Protein AF-A0A949HKN1-F1 (afdb_monomer)

Foldseek 3Di:
DVLVVLLVCLVVLPVVSVVVLLVQLQDPDHDLSSLVSLLSNLALVNLVSLVVSCVPPPPCNPSSVSSNVSVD

Nearest PDB structures (foldseek):
  1oyz-assembly1_A  TM=8.926E-01  e=2.399E-02  Escherichia coli

Structure (mmCIF, N/CA/C/O backbone):
data_AF-A0A949HKN1-F1
#
_entry.id   AF-A0A949HKN1-F1
#
loop_
_atom_site.group_PDB
_atom_site.id
_atom_site.type_symbol
_atom_site.label_atom_id
_atom_site.label_alt_id
_atom_site.label_comp_id
_atom_site.label_asym_id
_atom_site.label_entity_id
_atom_site.label_seq_id
_atom_site.pdbx_PDB_ins_code
_atom_site.Cartn_x
_atom_site.Cartn_y
_atom_site.Cartn_z
_atom_site.occupancy
_atom_site.B_iso_or_equiv
_atom_site.auth_seq_id
_atom_site.auth_comp_id
_atom_site.auth_asym_id
_atom_site.auth_atom_id
_atom_site.pdbx_PDB_model_num
ATOM 1 N N . THR A 1 1 ? 12.776 -5.178 -9.538 1.00 83.25 1 THR A N 1
ATOM 2 C CA . THR A 1 1 ? 11.741 -6.148 -9.098 1.00 83.25 1 THR A CA 1
ATOM 3 C C . THR A 1 1 ? 10.346 -5.592 -9.397 1.00 83.25 1 THR A C 1
ATOM 5 O O . THR A 1 1 ? 10.243 -4.455 -9.846 1.00 83.25 1 THR A O 1
ATOM 8 N N . ARG A 1 2 ? 9.258 -6.375 -9.253 1.00 90.06 2 ARG A N 1
ATOM 9 C CA . ARG A 1 2 ? 7.884 -5.928 -9.613 1.00 90.06 2 ARG A CA 1
ATOM 10 C C . ARG A 1 2 ? 7.401 -4.736 -8.774 1.00 90.06 2 ARG A C 1
ATOM 12 O O . ARG A 1 2 ? 6.748 -3.843 -9.302 1.00 90.06 2 ARG A O 1
ATOM 19 N N . SER A 1 3 ? 7.770 -4.705 -7.500 1.00 92.75 3 SER A N 1
ATOM 20 C CA . SER A 1 3 ? 7.471 -3.618 -6.567 1.00 92.75 3 SER A CA 1
ATOM 21 C C . SER A 1 3 ? 8.175 -2.306 -6.937 1.00 92.75 3 SER A C 1
ATOM 23 O O . SER A 1 3 ? 7.537 -1.260 -7.000 1.00 92.75 3 SER A O 1
ATOM 25 N N . GLU A 1 4 ? 9.458 -2.358 -7.307 1.00 95.25 4 GLU A N 1
ATOM 26 C CA . GLU A 1 4 ? 10.188 -1.190 -7.836 1.00 95.25 4 GLU A CA 1
ATOM 27 C C . GLU A 1 4 ? 9.562 -0.654 -9.131 1.00 95.25 4 GLU A C 1
ATOM 29 O O . GLU A 1 4 ? 9.500 0.559 -9.346 1.00 95.25 4 GLU A O 1
ATOM 34 N N . ALA A 1 5 ? 9.066 -1.549 -9.994 1.00 96.06 5 ALA A N 1
ATOM 35 C CA . ALA A 1 5 ? 8.363 -1.153 -11.210 1.00 96.06 5 ALA A CA 1
ATOM 36 C C . ALA A 1 5 ? 7.056 -0.407 -10.890 1.00 96.06 5 ALA A C 1
ATOM 38 O O . ALA A 1 5 ? 6.791 0.619 -11.515 1.00 96.06 5 ALA A O 1
ATOM 39 N N . ALA A 1 6 ? 6.281 -0.862 -9.898 1.00 95.94 6 ALA A N 1
ATOM 40 C CA . ALA A 1 6 ? 5.066 -0.172 -9.458 1.00 95.94 6 ALA A CA 1
ATOM 41 C C . ALA A 1 6 ? 5.365 1.261 -8.979 1.00 95.94 6 ALA A C 1
ATOM 43 O O . ALA A 1 6 ? 4.729 2.209 -9.441 1.00 95.94 6 ALA A O 1
ATOM 44 N N . VAL A 1 7 ? 6.405 1.437 -8.157 1.00 97.75 7 VAL A N 1
ATOM 45 C CA . VAL A 1 7 ? 6.869 2.764 -7.713 1.00 97.75 7 VAL A CA 1
ATOM 46 C C . VAL A 1 7 ? 7.325 3.623 -8.896 1.00 97.75 7 VAL A C 1
ATOM 48 O O . VAL A 1 7 ? 6.996 4.807 -8.977 1.00 97.75 7 VAL A O 1
ATOM 51 N N . GLY A 1 8 ? 8.060 3.047 -9.850 1.00 97.56 8 GLY A N 1
ATOM 52 C CA . GLY A 1 8 ? 8.506 3.757 -11.051 1.00 97.56 8 GLY A CA 1
ATOM 53 C C . GLY A 1 8 ? 7.350 4.263 -11.923 1.00 97.56 8 GLY A C 1
ATOM 54 O O . GLY A 1 8 ? 7.408 5.387 -12.430 1.00 97.56 8 GLY A O 1
ATOM 55 N N . LEU A 1 9 ? 6.290 3.463 -12.076 1.00 97.12 9 LEU A N 1
ATOM 56 C CA . LEU A 1 9 ? 5.076 3.852 -12.802 1.00 97.12 9 LEU A CA 1
ATOM 57 C C . LEU A 1 9 ? 4.298 4.948 -12.060 1.00 97.12 9 LEU A C 1
ATOM 59 O O . LEU A 1 9 ? 3.882 5.920 -12.700 1.00 97.12 9 LEU A O 1
ATOM 63 N N . ALA A 1 10 ? 4.185 4.842 -10.732 1.00 97.31 10 ALA A N 1
ATOM 64 C CA . ALA A 1 10 ? 3.539 5.841 -9.881 1.00 97.31 10 ALA A CA 1
ATOM 65 C C . ALA A 1 10 ? 4.257 7.196 -9.943 1.00 97.31 10 ALA A C 1
ATOM 67 O O . ALA A 1 10 ? 3.636 8.219 -10.237 1.00 97.31 10 ALA A O 1
ATOM 68 N N . LYS A 1 11 ? 5.591 7.203 -9.807 1.00 97.38 11 LYS A N 1
ATOM 69 C CA . LYS A 1 11 ? 6.425 8.415 -9.937 1.00 97.38 11 LYS A CA 1
ATOM 70 C C . LYS A 1 11 ? 6.241 9.120 -11.282 1.00 97.38 11 LYS A C 1
ATOM 72 O O . LYS A 1 11 ? 6.260 10.345 -11.348 1.00 97.38 11 LYS A O 1
ATOM 77 N N . ARG A 1 12 ? 6.046 8.352 -12.357 1.00 97.62 12 ARG A N 1
ATOM 78 C CA . ARG A 1 12 ? 5.806 8.868 -13.717 1.00 97.62 12 ARG A CA 1
ATOM 79 C C . ARG A 1 12 ? 4.329 9.150 -14.011 1.00 97.62 12 ARG A C 1
ATOM 81 O O . ARG A 1 12 ? 4.012 9.550 -15.128 1.00 97.62 12 ARG A O 1
ATOM 88 N N . ARG A 1 13 ? 3.433 8.941 -13.038 1.00 95.25 13 ARG A N 1
ATOM 89 C CA . ARG A 1 13 ? 1.973 9.106 -13.153 1.00 95.25 13 ARG A CA 1
ATOM 90 C C . ARG A 1 13 ? 1.357 8.325 -14.319 1.00 95.25 13 ARG A C 1
ATOM 92 O O . ARG A 1 13 ? 0.387 8.767 -14.936 1.00 95.25 13 ARG A O 1
ATOM 99 N N . ILE A 1 14 ? 1.905 7.149 -14.626 1.00 97.69 14 ILE A N 1
ATOM 100 C CA . ILE A 1 14 ? 1.400 6.302 -15.710 1.00 97.69 14 ILE A CA 1
ATOM 101 C C . ILE A 1 14 ? 0.097 5.648 -15.252 1.00 97.69 14 ILE A C 1
ATOM 103 O O . ILE A 1 14 ? 0.120 4.695 -14.482 1.00 97.69 14 ILE A O 1
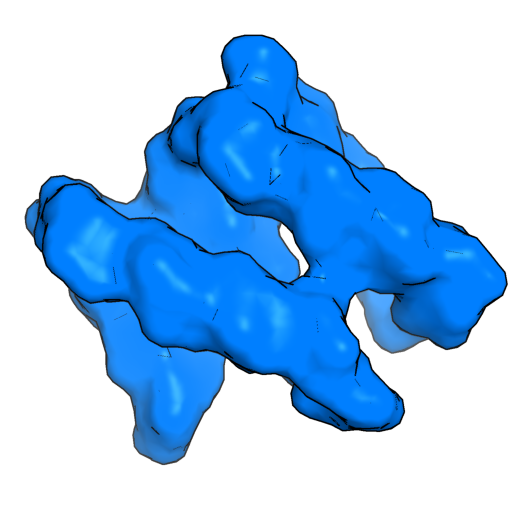ATOM 107 N N . GLN A 1 15 ? -1.042 6.143 -15.732 1.00 95.44 15 GLN A N 1
ATOM 108 C CA . GLN A 1 15 ? -2.377 5.697 -15.302 1.00 95.44 15 GLN A CA 1
ATOM 109 C C . GLN A 1 15 ? -2.623 4.195 -15.507 1.00 95.44 15 GLN A C 1
ATOM 111 O O . GLN A 1 15 ? -3.290 3.559 -14.696 1.00 95.44 15 GLN A O 1
ATOM 116 N N . ALA A 1 16 ? -2.022 3.607 -16.546 1.00 95.75 16 ALA A N 1
ATOM 117 C CA . ALA A 1 16 ? -2.099 2.171 -16.811 1.00 95.75 16 ALA A CA 1
ATOM 118 C C . ALA A 1 16 ? -1.464 1.302 -15.703 1.00 95.75 16 ALA A C 1
ATOM 120 O O . ALA A 1 16 ? -1.717 0.104 -15.659 1.00 95.75 16 ALA A O 1
ATOM 121 N N . GLY A 1 17 ? -0.655 1.883 -14.809 1.00 96.88 17 GLY A N 1
ATOM 122 C CA . GLY A 1 17 ? -0.063 1.178 -13.670 1.00 96.88 17 GLY A CA 1
ATOM 123 C C . GLY A 1 17 ? -1.000 0.992 -12.472 1.00 96.88 17 GLY A C 1
ATOM 124 O O . GLY A 1 17 ? -0.659 0.227 -11.575 1.00 96.88 17 GLY A O 1
ATOM 125 N N . ILE A 1 18 ? -2.179 1.623 -12.462 1.00 97.44 18 ILE A N 1
ATOM 126 C CA . ILE A 1 18 ? -3.130 1.523 -11.343 1.00 97.44 18 ILE A CA 1
ATOM 127 C C . ILE A 1 18 ? -3.812 0.152 -11.306 1.00 97.44 18 ILE A C 1
ATOM 129 O O . ILE A 1 18 ? -3.897 -0.446 -10.240 1.00 97.44 18 ILE A O 1
ATOM 133 N N . GLU A 1 19 ? -4.231 -0.386 -12.453 1.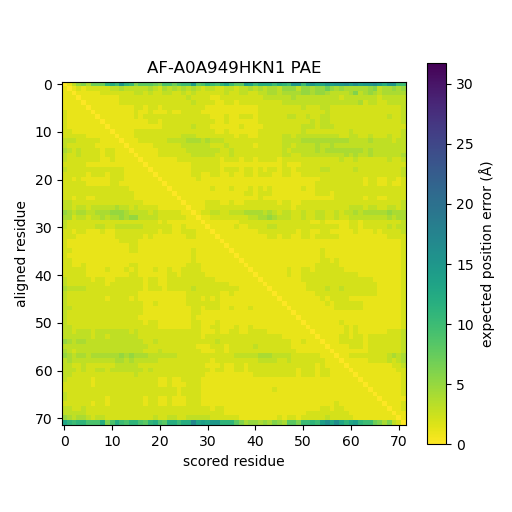00 97.06 19 GLU A N 1
ATOM 134 C CA . GLU A 1 19 ? -4.910 -1.691 -12.499 1.00 97.06 19 GLU A CA 1
ATOM 135 C C . GLU A 1 19 ? -4.006 -2.842 -12.016 1.00 97.06 19 GLU A C 1
ATOM 137 O O . GLU A 1 19 ? -4.415 -3.600 -11.134 1.00 97.06 19 GLU A O 1
ATOM 142 N N . PRO A 1 20 ? -2.740 -2.954 -12.477 1.00 97.06 20 PRO A N 1
ATOM 143 C CA . PRO A 1 20 ? -1.817 -3.938 -11.920 1.00 97.06 20 PRO A CA 1
ATOM 144 C C . PRO A 1 20 ? -1.543 -3.718 -10.430 1.00 97.06 20 PRO A C 1
ATOM 146 O O . PRO A 1 20 ? -1.359 -4.685 -9.697 1.00 97.06 20 PRO A O 1
ATOM 149 N N . LEU A 1 21 ? -1.508 -2.462 -9.972 1.00 98.12 21 LEU A N 1
ATOM 150 C CA . LEU A 1 21 ? -1.272 -2.148 -8.566 1.00 98.12 21 LEU A CA 1
ATOM 151 C C . LEU A 1 21 ? -2.411 -2.635 -7.665 1.00 98.12 21 LEU A C 1
ATOM 153 O O . LEU A 1 21 ? -2.130 -3.198 -6.611 1.00 98.12 21 LEU A O 1
ATOM 157 N N . ILE A 1 22 ? -3.668 -2.496 -8.097 1.00 98.44 22 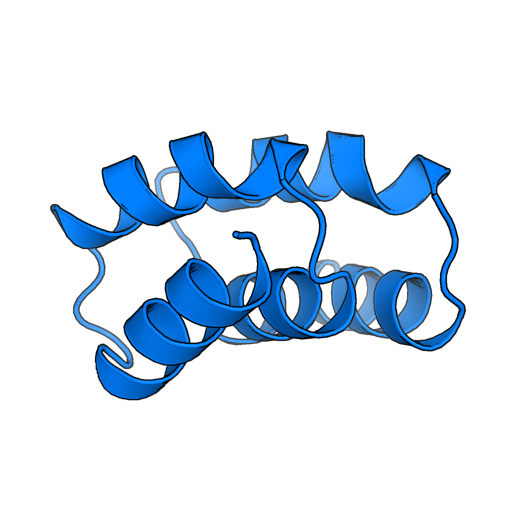ILE A N 1
ATOM 158 C CA . ILE A 1 22 ? -4.826 -3.060 -7.386 1.00 98.44 22 ILE A CA 1
ATOM 159 C C . ILE A 1 22 ? -4.652 -4.574 -7.211 1.00 98.44 22 ILE A C 1
ATOM 161 O O . ILE A 1 22 ? -4.767 -5.072 -6.094 1.00 98.44 22 ILE A O 1
ATOM 165 N N . ALA A 1 23 ? -4.292 -5.289 -8.282 1.00 97.44 23 ALA A N 1
ATOM 166 C CA . ALA A 1 23 ? -4.078 -6.735 -8.220 1.00 97.44 23 ALA A CA 1
ATOM 167 C C . ALA A 1 23 ? -2.950 -7.128 -7.248 1.00 97.44 23 ALA A C 1
ATOM 169 O O . ALA A 1 23 ? -3.055 -8.143 -6.562 1.00 97.44 23 ALA A O 1
ATOM 170 N N . TYR A 1 24 ? -1.885 -6.324 -7.150 1.00 97.38 24 TYR A N 1
ATOM 171 C CA . TYR A 1 24 ? -0.824 -6.564 -6.167 1.00 97.38 24 TYR A CA 1
ATOM 172 C C . TYR A 1 24 ? -1.291 -6.316 -4.729 1.00 97.38 24 TYR A C 1
ATOM 174 O O . TYR A 1 24 ? -1.001 -7.139 -3.864 1.00 97.38 24 TYR A O 1
ATOM 182 N N . LEU A 1 25 ? -2.035 -5.235 -4.472 1.00 97.94 25 LEU A N 1
ATOM 183 C CA . LEU A 1 25 ? -2.569 -4.913 -3.140 1.00 97.94 25 LEU A CA 1
ATOM 184 C C . LEU A 1 25 ? -3.591 -5.945 -2.633 1.00 97.94 25 LEU A C 1
ATOM 186 O O . LEU A 1 25 ? -3.788 -6.063 -1.430 1.00 97.94 25 LEU A O 1
ATOM 190 N N . GLN A 1 26 ? -4.228 -6.689 -3.539 1.00 97.00 26 GLN A N 1
ATOM 191 C CA . GLN A 1 26 ? -5.179 -7.761 -3.223 1.00 97.00 26 GLN A CA 1
ATOM 192 C C . GLN A 1 26 ? -4.532 -9.145 -3.081 1.00 97.00 26 GLN A C 1
ATOM 194 O O . GLN A 1 26 ? -5.237 -10.125 -2.852 1.00 97.00 26 GLN A O 1
ATOM 199 N N . SER A 1 27 ? -3.216 -9.256 -3.266 1.00 95.88 27 SER A N 1
ATOM 200 C CA . SER A 1 27 ? -2.521 -10.536 -3.137 1.00 95.88 27 SER A CA 1
ATOM 201 C C . SER A 1 27 ? -2.250 -10.901 -1.676 1.00 95.88 27 SER A C 1
ATOM 203 O O . SER A 1 27 ? -2.195 -10.033 -0.807 1.00 95.88 27 SER A O 1
ATOM 205 N N . ASP A 1 28 ? -1.990 -12.184 -1.419 1.00 94.25 28 ASP A N 1
ATOM 206 C CA . ASP A 1 28 ? -1.703 -12.710 -0.074 1.00 94.25 28 ASP A CA 1
ATOM 207 C C . ASP A 1 28 ? -0.356 -12.225 0.503 1.00 94.25 28 ASP A C 1
ATOM 209 O O . ASP A 1 28 ? -0.013 -12.522 1.646 1.00 94.25 28 ASP A O 1
ATOM 213 N N . HIS A 1 29 ? 0.449 -11.510 -0.291 1.00 94.19 29 HIS A N 1
ATOM 214 C CA . HIS A 1 29 ? 1.727 -10.963 0.139 1.00 94.19 29 HIS A CA 1
ATOM 215 C C . HIS A 1 29 ? 1.975 -9.581 -0.466 1.00 94.19 29 HIS A C 1
ATOM 217 O O . HIS A 1 29 ? 2.262 -9.439 -1.657 1.00 94.19 29 HIS A O 1
ATOM 223 N N . VAL A 1 30 ? 1.942 -8.560 0.388 1.00 97.56 30 VAL A N 1
ATOM 224 C CA . VAL A 1 30 ? 2.139 -7.163 -0.003 1.00 97.56 30 VAL A CA 1
ATOM 225 C C . VAL A 1 30 ? 3.373 -6.607 0.694 1.00 97.56 30 VAL A C 1
ATOM 227 O O . VAL A 1 30 ? 3.476 -6.624 1.916 1.00 97.56 30 VAL A O 1
ATOM 230 N N . GLY A 1 31 ? 4.325 -6.107 -0.092 1.00 97.06 31 GLY A N 1
ATOM 231 C CA . GLY A 1 31 ? 5.463 -5.340 0.415 1.00 97.06 31 GLY A CA 1
ATOM 232 C C . GLY A 1 31 ? 5.174 -3.839 0.442 1.00 97.06 31 GLY A C 1
ATOM 233 O O . GLY A 1 31 ? 4.360 -3.349 -0.344 1.00 97.06 31 GLY A O 1
ATOM 234 N N . GLU A 1 32 ? 5.901 -3.105 1.286 1.00 98.44 32 GLU A N 1
ATOM 235 C CA . GLU A 1 32 ? 5.745 -1.654 1.502 1.00 98.44 32 GLU A CA 1
ATOM 236 C C . GLU A 1 32 ? 5.704 -0.845 0.201 1.00 98.44 32 GLU A C 1
ATOM 238 O O . GLU A 1 32 ? 4.844 0.008 0.026 1.00 98.44 32 GLU A O 1
ATOM 243 N N . LEU A 1 33 ? 6.557 -1.176 -0.771 1.00 98.38 33 LEU A N 1
ATOM 244 C CA . LEU A 1 33 ? 6.647 -0.463 -2.050 1.00 98.38 33 LEU A CA 1
ATOM 245 C C . LEU A 1 33 ? 5.337 -0.445 -2.863 1.00 98.38 33 LEU A C 1
ATOM 247 O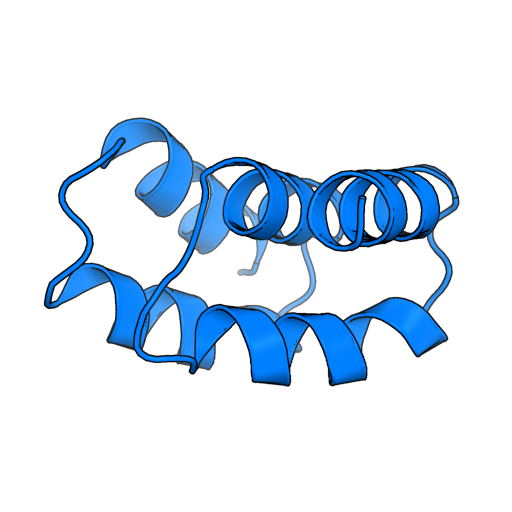 O . LEU A 1 33 ? 5.122 0.478 -3.648 1.00 98.38 33 LEU A O 1
ATOM 251 N N . PHE A 1 34 ? 4.455 -1.440 -2.718 1.00 98.50 34 PHE A N 1
ATOM 252 C CA . PHE A 1 34 ? 3.134 -1.381 -3.359 1.00 98.50 34 PHE A CA 1
ATOM 253 C C . PHE A 1 34 ? 2.216 -0.377 -2.649 1.00 98.50 34 PHE A C 1
ATOM 2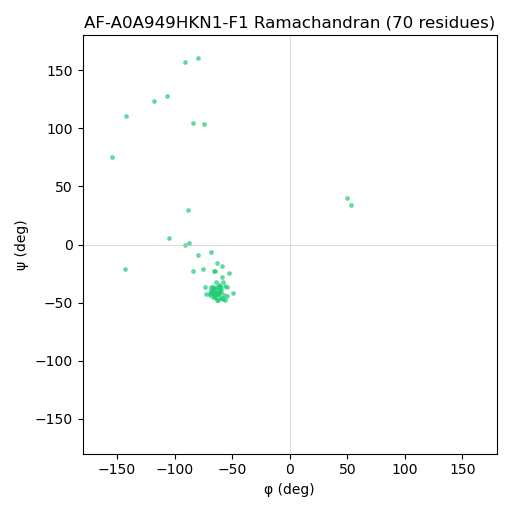55 O O . PHE A 1 34 ? 1.475 0.350 -3.309 1.00 98.50 34 PHE A O 1
ATOM 262 N N . VAL A 1 35 ? 2.310 -0.276 -1.323 1.00 98.62 35 VAL A N 1
ATOM 263 C CA . VAL A 1 35 ? 1.575 0.716 -0.526 1.00 98.62 35 VAL A CA 1
ATOM 264 C C . VAL A 1 35 ? 2.118 2.127 -0.789 1.00 98.62 35 VAL A C 1
ATOM 266 O O . VAL A 1 35 ? 1.336 3.046 -1.033 1.00 98.62 35 VAL A O 1
ATOM 269 N N . GLU A 1 36 ? 3.443 2.291 -0.882 1.00 98.69 36 GLU A N 1
ATOM 270 C CA . GLU A 1 36 ? 4.082 3.544 -1.313 1.00 98.69 36 GLU A CA 1
ATOM 271 C C . GLU A 1 36 ? 3.621 3.961 -2.713 1.00 98.69 36 GLU A C 1
ATOM 273 O O . GLU A 1 36 ? 3.258 5.115 -2.942 1.00 98.69 36 GLU A O 1
ATOM 278 N N . ALA A 1 37 ? 3.605 3.026 -3.670 1.00 98.56 37 ALA A N 1
ATOM 279 C CA . ALA A 1 37 ? 3.124 3.311 -5.0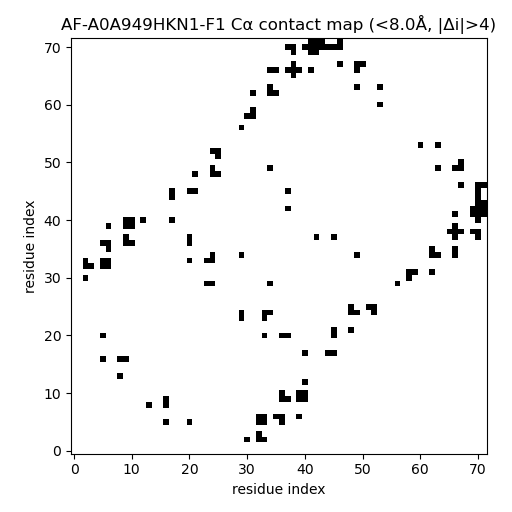17 1.00 98.56 37 ALA A CA 1
ATOM 280 C C . ALA A 1 37 ? 1.659 3.776 -4.999 1.00 98.56 37 ALA A C 1
ATOM 282 O O . ALA A 1 37 ? 1.301 4.691 -5.744 1.00 98.56 37 ALA A O 1
ATOM 283 N N . ALA A 1 38 ? 0.824 3.193 -4.133 1.00 98.50 38 ALA A N 1
ATOM 284 C CA . ALA A 1 38 ? -0.574 3.583 -4.002 1.00 98.50 38 ALA A CA 1
ATOM 285 C C . ALA A 1 38 ? -0.720 5.007 -3.452 1.00 98.50 38 ALA A C 1
ATOM 287 O O . ALA A 1 38 ? -1.440 5.820 -4.035 1.00 98.50 38 ALA A O 1
ATOM 288 N N . GLN A 1 39 ? 0.041 5.336 -2.405 1.00 98.56 39 GLN A N 1
ATOM 289 C CA . GLN A 1 39 ? 0.129 6.691 -1.860 1.00 98.56 39 GLN A CA 1
ATOM 290 C C . GLN A 1 39 ? 0.572 7.708 -2.925 1.00 98.56 39 GLN A C 1
ATOM 292 O O . GLN A 1 39 ? -0.011 8.784 -3.030 1.00 98.56 39 GLN A O 1
ATOM 297 N N . MET A 1 40 ? 1.575 7.365 -3.743 1.00 98.31 40 MET A N 1
ATOM 298 C CA . MET A 1 40 ? 2.080 8.236 -4.815 1.00 98.31 40 MET A CA 1
ATOM 299 C C . MET A 1 40 ? 1.051 8.482 -5.921 1.00 98.31 40 MET A C 1
ATOM 301 O O . MET A 1 40 ? 1.003 9.582 -6.475 1.00 98.31 40 MET A O 1
ATOM 305 N N . TYR A 1 41 ? 0.253 7.467 -6.269 1.00 98.00 41 TYR A N 1
ATOM 306 C CA . TYR A 1 41 ? -0.840 7.637 -7.225 1.00 98.00 41 TYR A CA 1
ATOM 307 C C . TYR A 1 41 ? -1.961 8.511 -6.665 1.00 98.00 41 TYR A C 1
ATOM 309 O O . TYR A 1 41 ? -2.534 9.278 -7.439 1.00 98.00 41 TYR A O 1
ATOM 317 N N . ALA A 1 42 ? -2.258 8.397 -5.362 1.00 97.81 42 ALA A N 1
ATOM 318 C CA . ALA A 1 42 ? -3.331 9.133 -4.690 1.00 97.81 42 ALA A CA 1
ATOM 319 C C . ALA A 1 42 ? -4.673 9.032 -5.450 1.00 97.81 42 ALA A C 1
ATOM 321 O O . ALA A 1 42 ? -5.398 10.010 -5.622 1.00 97.81 42 ALA A O 1
ATOM 322 N N . ASP A 1 43 ? -4.979 7.840 -5.976 1.00 98.06 43 ASP A N 1
ATOM 323 C CA . ASP A 1 43 ? -6.149 7.599 -6.822 1.00 98.06 43 ASP A CA 1
ATOM 324 C C . ASP A 1 43 ? -7.219 6.824 -6.050 1.00 98.06 43 ASP A C 1
ATOM 326 O O . ASP A 1 43 ? -6.970 5.737 -5.525 1.00 98.06 43 ASP A O 1
ATOM 330 N N . ARG A 1 44 ? -8.447 7.351 -6.046 1.00 97.62 44 ARG A N 1
ATOM 331 C CA . ARG A 1 44 ? -9.607 6.762 -5.357 1.00 97.62 44 ARG A CA 1
ATOM 332 C C . ARG A 1 44 ? -9.881 5.293 -5.692 1.00 97.62 44 ARG A C 1
ATOM 334 O O . ARG A 1 44 ? -10.488 4.592 -4.886 1.00 97.62 44 ARG A O 1
ATOM 341 N N . ARG A 1 45 ? -9.452 4.805 -6.864 1.00 97.88 45 ARG A N 1
ATOM 342 C CA . ARG A 1 45 ? -9.612 3.395 -7.267 1.00 97.88 45 ARG A CA 1
ATOM 343 C C . ARG A 1 45 ? -8.813 2.429 -6.393 1.00 97.88 45 ARG A C 1
ATOM 345 O O . ARG A 1 45 ? -9.172 1.261 -6.319 1.00 97.88 45 ARG A O 1
ATOM 352 N N . LEU A 1 46 ? -7.761 2.901 -5.724 1.00 98.31 46 LEU A N 1
ATOM 353 C CA . LEU A 1 46 ? -6.894 2.082 -4.869 1.00 98.31 46 LEU A CA 1
ATOM 354 C C . LEU A 1 46 ? -7.453 1.912 -3.452 1.00 98.31 46 LEU A C 1
ATOM 356 O O . LEU A 1 46 ? -7.129 0.938 -2.773 1.00 98.31 46 LEU A O 1
ATOM 360 N N . LYS A 1 47 ? -8.321 2.831 -3.011 1.00 98.06 47 LYS A N 1
ATOM 361 C CA . LYS A 1 47 ? -8.848 2.874 -1.642 1.00 98.06 47 LYS A CA 1
ATOM 362 C C . LYS A 1 47 ? -9.511 1.565 -1.189 1.00 98.06 47 LYS A C 1
ATOM 364 O O . LYS A 1 47 ? -9.190 1.132 -0.087 1.00 98.06 47 LYS A O 1
ATOM 369 N N . PRO A 1 48 ? -10.361 0.886 -1.988 1.00 98.31 48 PRO A N 1
ATOM 370 C CA . PRO A 1 48 ? -10.956 -0.380 -1.560 1.00 98.31 48 PRO A CA 1
ATOM 371 C C . PRO A 1 48 ? -9.912 -1.462 -1.258 1.00 98.31 48 PRO A C 1
ATOM 373 O O . PRO A 1 48 ? -10.026 -2.155 -0.254 1.00 98.31 48 PRO A O 1
ATOM 376 N N . ALA A 1 49 ? -8.865 -1.571 -2.084 1.00 98.06 49 ALA A N 1
ATOM 377 C CA . ALA A 1 49 ? -7.804 -2.553 -1.870 1.00 98.06 49 ALA A CA 1
ATOM 378 C C . ALA A 1 49 ? -6.971 -2.228 -0.620 1.00 98.06 49 ALA A C 1
ATOM 380 O O . ALA A 1 49 ? -6.641 -3.130 0.142 1.00 98.06 49 ALA A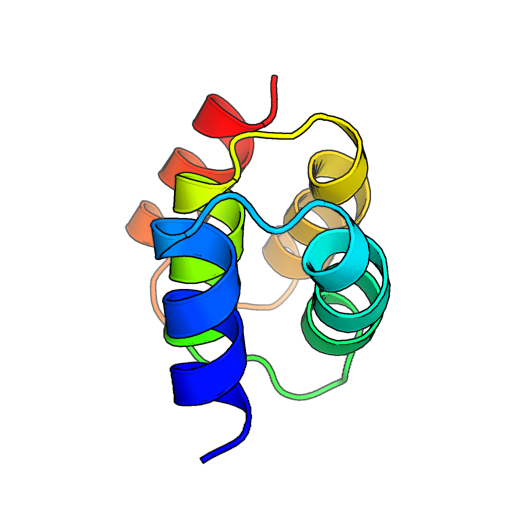 O 1
ATOM 381 N N . LEU A 1 50 ? -6.688 -0.945 -0.369 1.00 98.38 50 LEU A N 1
ATOM 382 C CA . LEU A 1 50 ? -5.972 -0.506 0.834 1.00 98.38 50 LEU A CA 1
ATOM 383 C C . LEU A 1 50 ? -6.782 -0.738 2.123 1.00 98.38 50 LEU A C 1
ATOM 385 O O . LEU A 1 50 ? -6.211 -1.115 3.141 1.00 98.38 50 LEU A O 1
ATOM 389 N N . LEU A 1 51 ? -8.107 -0.558 2.084 1.00 98.19 51 LEU A N 1
ATOM 390 C CA . LEU A 1 51 ? -8.975 -0.845 3.233 1.00 98.19 51 LEU A CA 1
ATOM 391 C C . LEU A 1 51 ? -9.040 -2.345 3.550 1.00 98.19 51 LEU A C 1
ATOM 393 O O . LEU A 1 51 ? -9.001 -2.716 4.720 1.00 98.19 51 LEU A O 1
ATOM 397 N N . GLU A 1 52 ? -9.099 -3.216 2.537 1.00 97.88 52 GLU A N 1
ATOM 398 C CA . GLU A 1 52 ? -9.014 -4.665 2.778 1.00 97.88 52 GLU A CA 1
ATOM 399 C C . GLU A 1 52 ? -7.633 -5.072 3.302 1.00 97.88 52 GLU A C 1
ATOM 401 O O . GLU A 1 52 ? -7.537 -5.905 4.205 1.00 97.88 52 GLU A O 1
ATOM 406 N N . LEU A 1 53 ? -6.569 -4.441 2.796 1.00 97.31 53 LEU A N 1
ATOM 407 C CA . LEU A 1 53 ? -5.201 -4.663 3.257 1.00 97.31 53 LEU A CA 1
ATOM 408 C C . LEU A 1 53 ? -5.029 -4.323 4.750 1.00 97.31 53 LEU A C 1
ATOM 410 O O . LEU A 1 53 ? -4.362 -5.062 5.474 1.00 97.31 53 LEU A O 1
ATOM 414 N N . GLN A 1 54 ? -5.706 -3.276 5.241 1.00 97.19 54 GLN A N 1
ATOM 415 C CA . GLN A 1 54 ? -5.664 -2.830 6.648 1.00 97.19 54 GLN A CA 1
ATOM 416 C C . GLN A 1 54 ? -6.109 -3.905 7.648 1.00 97.19 54 GLN A C 1
ATOM 418 O O . GLN A 1 54 ? -5.796 -3.828 8.833 1.00 97.19 54 GLN A O 1
ATOM 423 N N . ARG A 1 55 ? -6.824 -4.936 7.190 1.00 96.75 55 ARG A N 1
ATOM 424 C CA . ARG A 1 55 ? -7.350 -5.997 8.056 1.00 96.75 55 ARG A CA 1
ATOM 425 C C . ARG A 1 55 ? -6.288 -6.991 8.517 1.00 96.75 55 ARG A C 1
ATOM 427 O O . ARG A 1 55 ? -6.535 -7.709 9.482 1.00 96.75 55 ARG A O 1
ATOM 434 N N . TRP A 1 56 ? -5.163 -7.082 7.811 1.00 97.00 56 TRP A N 1
ATOM 435 C CA . TRP A 1 56 ? -4.152 -8.115 8.055 1.00 97.00 56 TRP A CA 1
ATOM 436 C C . TRP A 1 56 ? -2.709 -7.638 7.893 1.00 97.00 56 TRP A C 1
ATOM 438 O O . TRP A 1 56 ? -1.808 -8.288 8.412 1.00 97.00 56 TRP A O 1
ATOM 448 N N . TRP A 1 57 ? -2.470 -6.541 7.174 1.00 97.75 57 TRP A N 1
ATOM 449 C CA . TRP A 1 57 ? -1.122 -6.065 6.893 1.00 97.75 57 TRP A CA 1
ATOM 450 C C . TRP A 1 57 ? -0.576 -5.222 8.047 1.00 97.75 57 TRP A C 1
ATOM 452 O O . TRP A 1 57 ? -0.953 -4.065 8.226 1.00 97.75 57 TRP A O 1
ATOM 462 N N . ASP A 1 58 ? 0.329 -5.813 8.821 1.00 95.94 58 ASP A N 1
ATOM 463 C CA . ASP A 1 58 ? 0.934 -5.246 10.032 1.00 95.94 58 ASP A CA 1
ATOM 464 C C . ASP A 1 58 ? 2.382 -4.767 9.833 1.00 95.94 58 ASP A C 1
ATOM 466 O O . ASP A 1 58 ? 3.034 -4.343 10.784 1.00 95.94 58 ASP A O 1
ATOM 470 N N . VAL A 1 59 ? 2.884 -4.803 8.595 1.00 97.44 59 VAL A N 1
ATOM 471 C CA . VAL A 1 59 ? 4.286 -4.494 8.272 1.00 97.44 59 VAL A CA 1
ATOM 472 C C . VAL A 1 59 ? 4.633 -3.030 8.561 1.00 97.44 59 VAL A C 1
ATOM 474 O O . VAL A 1 59 ? 5.688 -2.764 9.131 1.00 97.44 59 VAL A O 1
ATOM 477 N N . ASN A 1 60 ? 3.769 -2.084 8.169 1.00 98.38 60 ASN A N 1
ATOM 478 C CA . ASN A 1 60 ? 3.984 -0.647 8.383 1.00 98.38 60 ASN A CA 1
ATOM 479 C C . ASN A 1 60 ? 2.646 0.127 8.432 1.00 98.38 60 ASN A C 1
ATOM 481 O O . ASN A 1 60 ? 2.266 0.778 7.454 1.00 98.38 60 ASN A O 1
ATOM 485 N N . PRO A 1 61 ? 1.887 0.032 9.538 1.00 97.56 61 PRO A N 1
ATOM 486 C CA . PRO A 1 61 ? 0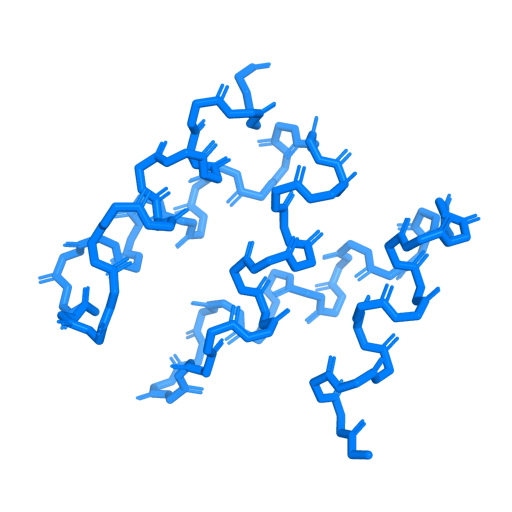.542 0.605 9.644 1.00 97.56 61 PRO A CA 1
ATOM 487 C C . PRO A 1 61 ? 0.476 2.101 9.307 1.00 97.56 61 PRO A C 1
ATOM 489 O O . PRO A 1 61 ? -0.464 2.545 8.646 1.00 97.56 61 PRO A O 1
ATOM 492 N N . GLU A 1 62 ? 1.503 2.872 9.677 1.00 98.38 62 GLU A N 1
ATOM 493 C CA . GLU A 1 62 ? 1.577 4.306 9.398 1.00 98.38 62 GLU A CA 1
ATOM 494 C C . GLU A 1 62 ? 1.607 4.604 7.895 1.00 98.38 62 GLU A C 1
ATOM 496 O O . GLU A 1 62 ? 0.923 5.520 7.429 1.00 98.38 62 GLU A O 1
ATOM 501 N N . LEU A 1 63 ? 2.376 3.834 7.118 1.00 98.62 63 LEU A N 1
ATOM 502 C CA . LEU A 1 63 ? 2.416 3.972 5.661 1.00 98.62 63 LEU A CA 1
ATOM 503 C C . LEU A 1 63 ? 1.052 3.652 5.036 1.00 98.62 63 LEU A C 1
ATOM 505 O O . LEU A 1 63 ? 0.606 4.359 4.126 1.00 98.62 63 LEU A O 1
ATOM 509 N N . LEU A 1 64 ? 0.375 2.610 5.525 1.00 98.50 64 LEU A N 1
ATOM 510 C CA . LEU A 1 64 ? -0.938 2.223 5.016 1.00 98.50 64 LEU A CA 1
ATOM 511 C C . LEU A 1 64 ? -1.998 3.289 5.294 1.00 98.50 64 LEU A C 1
ATOM 513 O O . LEU A 1 64 ? -2.731 3.669 4.378 1.00 98.50 64 LEU A O 1
ATOM 517 N N . ASP A 1 65 ? -2.038 3.832 6.508 1.00 98.38 65 ASP A N 1
ATOM 518 C CA . ASP A 1 65 ? -2.977 4.897 6.863 1.00 98.38 65 ASP A CA 1
ATOM 519 C C . ASP A 1 65 ? -2.754 6.153 6.009 1.00 98.38 65 ASP A C 1
ATOM 521 O O . ASP A 1 65 ? -3.711 6.753 5.505 1.00 98.38 65 ASP A O 1
ATOM 525 N N . GLN A 1 66 ? -1.493 6.522 5.759 1.00 98.56 66 GLN A N 1
ATOM 526 C CA . GLN A 1 66 ? -1.178 7.638 4.866 1.00 98.56 66 GLN A CA 1
ATOM 527 C C . GLN A 1 66 ? -1.593 7.360 3.413 1.00 98.56 66 GLN A C 1
ATOM 529 O O . GLN A 1 66 ? -2.078 8.269 2.732 1.00 98.56 66 GLN A O 1
ATOM 534 N N . ALA A 1 67 ? -1.425 6.129 2.923 1.00 98.44 67 ALA A N 1
ATOM 535 C CA . ALA A 1 67 ? -1.860 5.739 1.583 1.00 98.44 67 ALA A CA 1
ATOM 536 C C . ALA A 1 67 ? -3.391 5.790 1.442 1.00 98.44 67 ALA A C 1
ATOM 538 O O . ALA A 1 67 ? -3.900 6.314 0.447 1.00 98.44 67 ALA A O 1
ATOM 539 N N . ILE A 1 68 ? -4.127 5.307 2.451 1.00 98.44 68 ILE A N 1
ATOM 540 C CA . ILE A 1 68 ? -5.597 5.371 2.504 1.00 98.44 68 ILE A CA 1
ATOM 541 C C . ILE A 1 68 ? -6.066 6.828 2.486 1.00 98.44 68 ILE A C 1
ATOM 543 O O . ILE A 1 68 ? -6.975 7.170 1.725 1.00 98.44 68 ILE A O 1
ATOM 547 N N . ALA A 1 69 ? -5.437 7.689 3.292 1.00 98.25 69 ALA A N 1
ATOM 548 C CA . ALA A 1 69 ? -5.763 9.110 3.348 1.00 98.25 69 ALA A CA 1
ATOM 549 C C . ALA A 1 69 ? -5.510 9.812 2.003 1.00 98.25 69 ALA A C 1
ATOM 551 O O . ALA A 1 69 ? -6.362 10.580 1.549 1.00 98.25 69 ALA A O 1
ATOM 552 N N . ALA A 1 70 ? -4.388 9.508 1.339 1.00 97.94 70 ALA A N 1
ATOM 553 C CA . ALA A 1 70 ? -4.038 10.075 0.036 1.00 97.94 70 ALA A CA 1
ATOM 554 C C . ALA A 1 70 ? -5.023 9.681 -1.080 1.00 97.94 70 ALA A C 1
ATOM 556 O O . ALA A 1 70 ? -5.269 10.478 -1.980 1.00 97.94 70 ALA A O 1
ATOM 557 N N . CYS A 1 71 ? -5.616 8.486 -1.019 1.00 96.88 71 CYS A N 1
ATOM 558 C CA . CYS A 1 71 ? -6.545 7.974 -2.036 1.00 96.88 71 CYS A CA 1
ATOM 559 C C . CYS A 1 71 ? -8.018 8.369 -1.786 1.00 96.88 71 CYS A C 1
ATOM 561 O O . CYS A 1 71 ? -8.920 7.597 -2.124 1.00 96.88 71 CYS A O 1
ATOM 563 N N . SER A 1 72 ? -8.278 9.518 -1.148 1.00 79.94 72 SER A N 1
ATOM 564 C CA . SER A 1 72 ? -9.631 9.971 -0.766 1.00 79.94 72 SER A CA 1
ATOM 565 C C . SER A 1 72 ? -10.464 10.544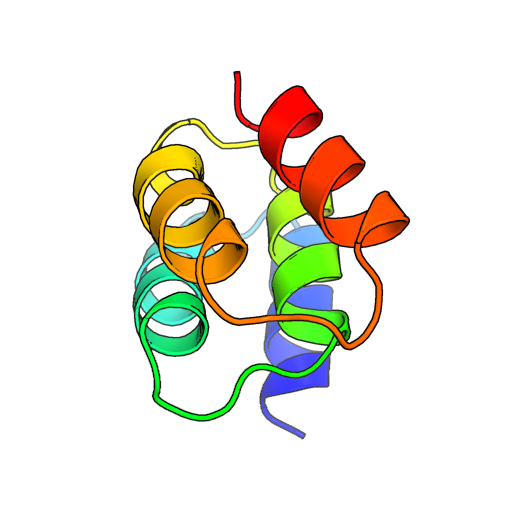 -1.907 1.00 79.94 72 SER A C 1
ATOM 567 O O . SER A 1 72 ? -9.911 11.241 -2.783 1.00 79.94 72 SER A O 1
#

Radius of gyration: 10.5 Å; Cα contacts (8 Å, |Δi|>4): 88; chains: 1; bounding box: 23×23×27 Å

Mean predicted aligned error: 1.97 Å

Secondary structure (DSSP, 8-state):
-HHHHHHHHHHTT-GGGHHHHHHHHTSS---HHHHHHHHHHT-GGGHHHHHHHTTT--S-HHHHHHHHHHT-

pLDDT: mean 96.9, std 2.98, range [79.94, 98.69]

Solvent-accessible surface area (backbone atoms only — not comparable to full-atom values): 3983 Å² total; per-residue (Å²): 108,75,45,60,48,46,32,53,30,24,78,68,64,43,70,81,48,50,65,62,46,45,59,45,50,67,42,101,70,72,58,68,47,53,45,52,19,45,31,62,54,36,41,55,86,46,30,67,37,48,59,61,35,65,76,74,57,74,88,53,56,70,58,48,54,52,19,44,61,44,12,101

Sequence (72 aa):
TRSEAAVGLAKRRIQAGIEPLIAYLQSDHVGELFVEAAQMYADRRLKPALLELQRWWDVNPELLDQAIAACS